Protein AF-A0A1S3QZB3-F1 (afdb_monomer)

Foldseek 3Di:
DDDPPADPAWDDDPQKIKGFPDWDDDPFWIWTWIWIDHPPDIDTDIDIGGDQQDPPDGRPDCVVLVVVLVVVVCVVVVDPDDDDDDFADDVRPDVVLVSQLVSVQVVCCVPPVHGDSPVSSVVVPDD

Structure (mmCIF, N/CA/C/O backbone):
data_AF-A0A1S3QZB3-F1
#
_entry.id   AF-A0A1S3QZB3-F1
#
loop_
_atom_site.group_PDB
_atom_site.id
_atom_site.type_symbol
_atom_site.label_atom_id
_atom_site.label_alt_id
_atom_site.label_comp_id
_atom_site.label_asym_id
_atom_site.label_entity_id
_atom_site.label_seq_id
_atom_site.pdbx_PDB_ins_code
_atom_site.Cartn_x
_atom_site.Cartn_y
_atom_site.Cartn_z
_atom_site.occupancy
_atom_site.B_iso_or_equiv
_atom_site.auth_seq_id
_atom_site.auth_comp_id
_atom_site.auth_asym_id
_atom_site.auth_atom_id
_atom_site.pdbx_PDB_model_num
ATOM 1 N N . LYS A 1 1 ? 4.361 -14.029 0.558 1.00 72.94 1 LYS A N 1
ATOM 2 C CA . LYS A 1 1 ? 5.495 -14.349 -0.340 1.00 72.94 1 LYS A CA 1
ATOM 3 C C . LYS A 1 1 ? 5.124 -13.900 -1.749 1.00 72.94 1 LYS A C 1
ATOM 5 O O . LYS A 1 1 ? 3.979 -14.084 -2.132 1.00 72.94 1 LYS A O 1
ATOM 10 N N . CYS A 1 2 ? 6.021 -13.244 -2.476 1.00 88.31 2 CYS A N 1
ATOM 11 C CA . CYS A 1 2 ? 5.753 -12.730 -3.822 1.00 88.31 2 CYS A CA 1
ATOM 12 C C . CYS A 1 2 ? 7.068 -12.715 -4.607 1.00 88.31 2 CYS A C 1
ATOM 14 O O . CYS A 1 2 ? 8.131 -12.603 -3.995 1.00 88.31 2 CYS A O 1
ATOM 16 N N . VAL A 1 3 ? 6.994 -12.854 -5.929 1.00 94.06 3 VAL A N 1
ATOM 17 C CA . VAL A 1 3 ? 8.158 -12.657 -6.800 1.00 94.06 3 VAL A CA 1
ATOM 18 C C . VAL A 1 3 ? 8.515 -11.174 -6.854 1.00 94.06 3 VAL A C 1
ATOM 20 O O . VAL A 1 3 ? 7.638 -10.318 -6.742 1.00 94.06 3 VAL A O 1
ATOM 23 N N . LEU A 1 4 ? 9.796 -10.861 -7.035 1.00 95.38 4 LEU A N 1
ATOM 24 C CA . LEU A 1 4 ? 10.225 -9.488 -7.278 1.00 95.38 4 LEU A CA 1
ATOM 25 C C . LEU A 1 4 ? 9.708 -9.044 -8.655 1.00 95.38 4 LEU A C 1
ATOM 27 O O . LEU A 1 4 ? 10.144 -9.567 -9.677 1.00 95.38 4 LEU A O 1
ATOM 31 N N . TYR A 1 5 ? 8.759 -8.106 -8.677 1.00 96.44 5 TYR A N 1
ATOM 32 C CA . TYR A 1 5 ? 8.091 -7.646 -9.905 1.00 96.44 5 TYR A CA 1
ATOM 33 C C . TYR A 1 5 ? 8.458 -6.212 -10.309 1.00 96.44 5 TYR A C 1
ATOM 35 O O . TYR A 1 5 ? 7.921 -5.686 -11.280 1.00 96.44 5 TYR A O 1
ATOM 43 N N . TRP A 1 6 ? 9.367 -5.574 -9.575 1.00 97.12 6 TRP A N 1
ATOM 44 C CA . TRP A 1 6 ? 9.909 -4.258 -9.900 1.00 97.12 6 TRP A CA 1
ATOM 45 C C . TRP A 1 6 ? 11.431 -4.355 -10.095 1.00 97.12 6 TRP A C 1
ATOM 47 O O . TRP A 1 6 ? 12.059 -5.263 -9.544 1.00 97.12 6 TRP A O 1
ATOM 57 N N . PRO A 1 7 ? 12.041 -3.460 -10.889 1.00 97.56 7 PRO A N 1
ATOM 58 C CA . PRO A 1 7 ? 13.472 -3.511 -11.169 1.00 97.56 7 PRO A CA 1
ATOM 59 C C . PRO A 1 7 ? 14.283 -2.873 -10.036 1.00 97.56 7 PRO A C 1
ATOM 61 O O . PRO A 1 7 ? 13.746 -2.090 -9.265 1.00 97.56 7 PRO A O 1
ATOM 64 N N . GLU A 1 8 ? 15.595 -3.107 -9.979 1.00 94.31 8 GLU A N 1
ATOM 65 C CA . GLU A 1 8 ? 16.481 -2.379 -9.048 1.00 94.31 8 GLU A CA 1
ATOM 66 C C . GLU A 1 8 ? 16.685 -0.909 -9.447 1.00 94.31 8 GLU A C 1
ATOM 68 O O . GLU A 1 8 ? 16.864 -0.042 -8.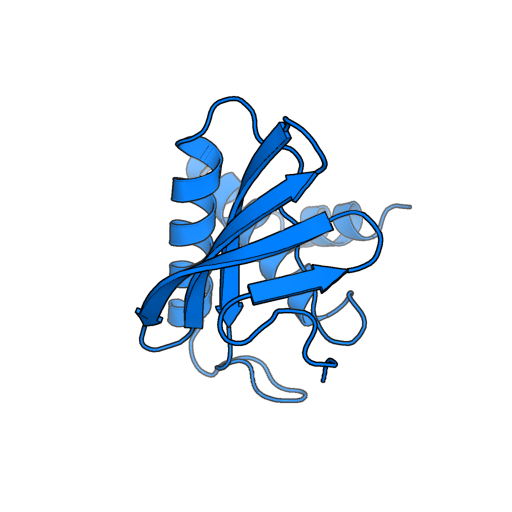596 1.00 94.31 8 GLU A O 1
ATOM 73 N N . ARG A 1 9 ? 16.639 -0.611 -10.752 1.00 95.75 9 ARG A N 1
ATOM 74 C CA . ARG A 1 9 ? 16.773 0.757 -11.282 1.00 95.75 9 ARG A CA 1
ATOM 75 C C . ARG A 1 9 ? 15.879 1.011 -12.489 1.00 95.75 9 ARG A C 1
ATOM 77 O O . ARG A 1 9 ? 15.164 2.008 -12.537 1.00 95.75 9 ARG A O 1
ATOM 84 N N . ARG A 1 10 ? 15.919 0.108 -13.470 1.00 97.94 10 ARG A N 1
ATOM 85 C CA . ARG A 1 10 ? 15.162 0.180 -14.725 1.00 97.94 10 ARG A CA 1
ATOM 86 C C . ARG A 1 10 ? 14.802 -1.223 -15.196 1.00 97.94 10 ARG A C 1
ATOM 88 O O . ARG A 1 10 ? 15.656 -2.102 -15.158 1.00 97.94 10 ARG A O 1
ATOM 95 N N . GLY A 1 11 ? 13.577 -1.419 -15.670 1.00 97.94 11 GLY A N 1
ATOM 96 C CA . GLY A 1 11 ? 13.109 -2.689 -16.225 1.00 97.94 11 GLY A CA 1
ATOM 97 C C . GLY A 1 11 ? 12.021 -2.481 -17.269 1.00 97.94 11 GLY A C 1
ATOM 98 O O . GLY A 1 11 ? 11.315 -1.476 -17.234 1.00 97.94 11 GLY A O 1
ATOM 99 N N . ILE A 1 12 ? 11.896 -3.415 -18.211 1.00 98.12 12 ILE A N 1
ATOM 100 C CA . ILE A 1 12 ? 10.849 -3.404 -19.239 1.00 98.12 12 ILE A CA 1
ATOM 101 C C . ILE A 1 12 ? 9.998 -4.660 -19.056 1.00 98.12 12 ILE A C 1
ATOM 103 O O . ILE A 1 12 ? 10.518 -5.772 -19.094 1.00 98.12 12 ILE A O 1
ATOM 107 N N . TYR A 1 13 ? 8.693 -4.470 -18.871 1.00 97.75 13 TYR A N 1
ATOM 108 C CA . TYR A 1 13 ? 7.711 -5.527 -18.646 1.00 97.75 13 TYR A CA 1
ATOM 109 C C . TYR A 1 13 ? 6.643 -5.439 -19.740 1.00 97.75 13 TYR A C 1
ATOM 111 O O . TYR A 1 13 ? 5.745 -4.593 -19.710 1.00 97.75 13 TYR A O 1
ATOM 119 N N . GLY A 1 14 ? 6.774 -6.277 -20.771 1.00 97.12 14 GLY A N 1
ATOM 120 C CA . GLY A 1 14 ? 5.958 -6.162 -21.979 1.00 97.12 14 GLY A CA 1
ATOM 121 C C . GLY A 1 14 ? 6.204 -4.827 -22.690 1.00 97.12 14 GLY A C 1
ATOM 122 O O . GLY A 1 14 ? 7.306 -4.571 -23.164 1.00 97.12 14 GLY A O 1
ATOM 123 N N . LYS A 1 15 ? 5.175 -3.972 -22.769 1.00 97.56 15 LYS A N 1
ATOM 124 C CA . LYS A 1 15 ? 5.243 -2.643 -23.414 1.00 97.56 15 LYS A CA 1
ATOM 125 C C . LYS A 1 15 ? 5.515 -1.494 -22.435 1.00 97.56 15 LYS A C 1
ATOM 127 O O . LYS A 1 15 ? 5.560 -0.345 -22.868 1.00 97.56 15 LYS A O 1
ATOM 132 N N . VAL A 1 16 ? 5.638 -1.791 -21.140 1.00 98.31 16 VAL A N 1
ATOM 133 C CA . VAL A 1 16 ? 5.781 -0.783 -20.084 1.00 98.31 16 VAL A CA 1
ATOM 134 C C . VAL A 1 16 ? 7.212 -0.784 -19.567 1.00 98.31 16 VAL A C 1
ATOM 136 O O . VAL A 1 16 ? 7.723 -1.799 -19.097 1.00 98.31 16 VAL A O 1
ATOM 139 N N . GLU A 1 17 ? 7.855 0.371 -19.636 1.00 98.50 17 GLU A N 1
ATOM 140 C CA . GLU A 1 17 ? 9.126 0.635 -18.975 1.00 98.50 17 GLU A CA 1
ATOM 141 C C . GLU A 1 17 ? 8.861 1.155 -17.559 1.00 98.50 17 GLU A C 1
ATOM 143 O O . GLU A 1 17 ? 8.041 2.047 -17.361 1.00 98.50 17 GLU A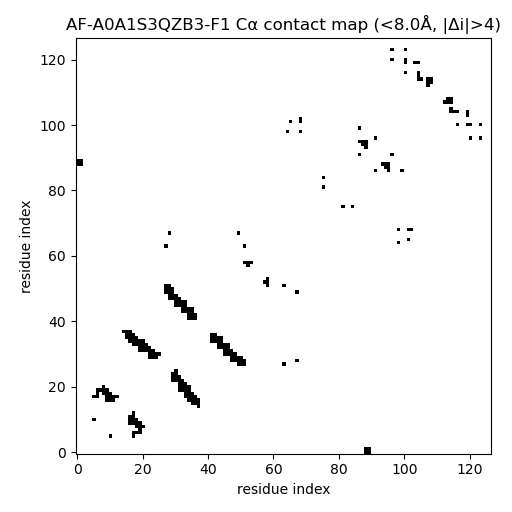 O 1
ATOM 148 N N . VAL A 1 18 ? 9.571 0.606 -16.576 1.00 98.56 18 VAL A N 1
ATOM 149 C CA . VAL A 1 18 ? 9.483 0.975 -15.162 1.00 98.56 18 VAL A CA 1
ATOM 150 C C . VAL A 1 18 ? 10.846 1.483 -14.708 1.00 98.56 18 VAL A C 1
ATOM 152 O O . VAL A 1 18 ? 11.856 0.790 -14.841 1.00 98.56 18 VAL A O 1
ATOM 155 N N . LEU A 1 19 ? 10.873 2.694 -14.162 1.00 98.38 19 LEU A N 1
ATOM 156 C CA . LEU A 1 19 ? 12.064 3.347 -13.622 1.00 98.38 19 LEU A CA 1
ATOM 157 C C . LEU A 1 19 ? 11.864 3.619 -12.134 1.00 98.38 19 LEU A C 1
ATOM 159 O O . LEU A 1 19 ? 10.816 4.135 -11.750 1.00 98.38 19 LEU A O 1
ATOM 163 N N . ILE A 1 20 ? 12.871 3.335 -11.311 1.00 98.00 20 ILE A N 1
ATOM 164 C CA . ILE A 1 20 ? 12.907 3.818 -9.928 1.00 98.00 20 ILE A CA 1
ATOM 165 C C . ILE A 1 20 ? 13.495 5.228 -9.935 1.00 98.00 20 ILE A C 1
ATOM 167 O O . ILE A 1 20 ? 14.659 5.416 -10.283 1.00 98.00 20 ILE A O 1
ATOM 171 N N . ASN A 1 21 ? 12.679 6.211 -9.556 1.00 97.06 21 ASN A N 1
ATOM 172 C CA . ASN A 1 21 ? 13.090 7.610 -9.457 1.00 97.06 21 ASN A CA 1
ATOM 173 C C . ASN A 1 21 ? 13.583 7.974 -8.051 1.00 97.06 21 ASN A C 1
ATOM 175 O O . ASN A 1 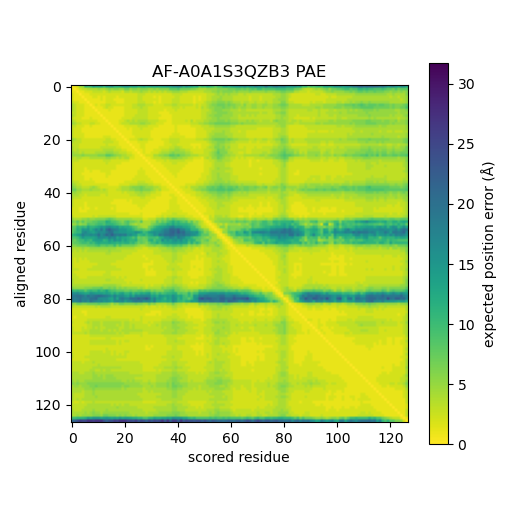21 ? 14.521 8.749 -7.913 1.00 97.06 21 ASN A O 1
ATOM 179 N N . ASN A 1 22 ? 12.946 7.426 -7.014 1.00 97.44 22 ASN A N 1
ATOM 180 C CA . ASN A 1 22 ? 13.331 7.652 -5.622 1.00 97.44 22 ASN A CA 1
ATOM 181 C C . ASN A 1 22 ? 12.984 6.438 -4.750 1.00 97.44 22 ASN A C 1
ATOM 183 O O . ASN A 1 22 ? 12.011 5.734 -5.043 1.00 97.44 22 ASN A O 1
ATOM 187 N N . VAL A 1 23 ? 13.743 6.238 -3.673 1.00 97.81 23 VAL A N 1
ATOM 188 C CA . VAL A 1 23 ? 13.489 5.246 -2.623 1.00 97.81 23 VAL A CA 1
ATOM 189 C C . VAL A 1 23 ? 13.606 5.942 -1.269 1.00 97.81 23 VAL A C 1
ATOM 191 O O . VAL A 1 23 ? 14.605 6.595 -0.989 1.00 97.81 23 VAL A O 1
ATOM 194 N N . THR A 1 24 ? 12.586 5.791 -0.434 1.00 96.56 24 THR A N 1
ATOM 195 C CA . THR A 1 24 ? 12.544 6.303 0.934 1.00 96.56 24 THR A CA 1
ATOM 196 C C . THR A 1 24 ? 12.338 5.128 1.875 1.00 96.56 24 THR A C 1
ATOM 198 O O . THR A 1 24 ? 11.362 4.385 1.749 1.00 96.56 24 THR A O 1
ATOM 201 N N . GLU A 1 25 ? 13.280 4.939 2.791 1.00 94.75 25 GLU A N 1
ATOM 202 C CA . GLU A 1 25 ? 13.188 3.934 3.844 1.00 94.75 25 GLU A CA 1
ATOM 203 C C . GLU A 1 25 ? 12.497 4.540 5.065 1.00 94.75 25 GLU A C 1
ATOM 205 O O . GLU A 1 25 ? 12.862 5.619 5.530 1.00 94.75 25 GLU A O 1
ATOM 210 N N . CYS A 1 26 ? 11.477 3.847 5.556 1.00 90.50 26 CYS A N 1
ATOM 211 C CA . CYS A 1 26 ? 10.776 4.156 6.792 1.00 90.50 26 CYS A CA 1
ATOM 212 C C . CYS A 1 26 ? 10.861 2.930 7.706 1.00 90.50 26 CYS A C 1
ATOM 214 O O . CYS A 1 26 ? 11.116 1.819 7.239 1.00 90.50 26 CYS A O 1
ATOM 216 N N . ASP A 1 27 ? 10.578 3.103 8.995 1.00 88.44 27 ASP A N 1
ATOM 217 C CA . ASP A 1 27 ? 10.771 2.047 10.000 1.00 88.44 27 ASP A CA 1
ATOM 218 C C . ASP A 1 27 ? 10.065 0.722 9.668 1.00 88.44 27 ASP A C 1
ATOM 220 O O . ASP A 1 27 ? 10.552 -0.350 10.017 1.00 88.44 27 ASP A O 1
ATOM 224 N N . ASN A 1 28 ? 8.903 0.780 9.007 1.00 90.56 28 ASN A N 1
ATOM 225 C CA . ASN A 1 28 ? 8.047 -0.391 8.782 1.00 90.56 28 ASN A CA 1
ATOM 226 C C . ASN A 1 28 ? 7.696 -0.664 7.315 1.00 90.56 28 ASN A C 1
ATOM 228 O O . ASN A 1 28 ? 7.042 -1.665 6.998 1.00 90.56 28 ASN A O 1
ATOM 232 N N . TYR A 1 29 ? 8.099 0.227 6.413 1.00 94.62 29 TYR A N 1
ATOM 233 C CA . TYR A 1 29 ? 7.887 0.062 4.985 1.00 94.62 29 TYR A CA 1
ATOM 234 C C . TYR A 1 29 ? 8.945 0.820 4.183 1.00 94.62 29 TYR A C 1
ATOM 236 O O . TYR A 1 29 ? 9.526 1.798 4.641 1.00 94.62 29 TYR A O 1
ATOM 244 N N . THR A 1 30 ? 9.156 0.402 2.940 1.00 96.44 30 THR A N 1
ATOM 245 C CA . THR A 1 30 ? 9.927 1.169 1.954 1.00 96.44 30 THR A CA 1
ATOM 246 C C . THR A 1 30 ? 8.969 1.782 0.942 1.00 96.44 30 THR A C 1
ATOM 248 O O . THR A 1 30 ? 8.166 1.056 0.358 1.00 96.44 30 THR A O 1
ATOM 251 N N . CYS A 1 31 ? 9.061 3.086 0.690 1.00 97.44 31 CYS A N 1
ATOM 252 C CA . CYS A 1 31 ? 8.308 3.753 -0.370 1.00 97.44 31 CYS A CA 1
ATOM 253 C C . CYS A 1 31 ? 9.206 4.000 -1.586 1.00 97.44 31 CYS A C 1
ATOM 255 O O . CYS A 1 31 ? 10.303 4.542 -1.465 1.00 97.44 31 CYS A O 1
ATOM 257 N N . ARG A 1 32 ? 8.753 3.613 -2.780 1.00 97.94 32 ARG A N 1
ATOM 258 C CA . ARG A 1 32 ? 9.430 3.906 -4.050 1.00 97.94 32 ARG A CA 1
ATOM 259 C C . ARG A 1 32 ? 8.560 4.805 -4.904 1.00 97.94 32 ARG A C 1
ATOM 261 O O . ARG A 1 32 ? 7.369 4.563 -5.057 1.00 97.94 32 ARG A O 1
ATOM 268 N N . THR A 1 33 ? 9.169 5.808 -5.520 1.00 97.50 33 THR A N 1
ATOM 269 C CA . THR A 1 33 ? 8.527 6.566 -6.597 1.00 97.50 33 THR A CA 1
ATOM 270 C C . THR A 1 33 ? 8.953 5.955 -7.921 1.00 97.50 33 THR A C 1
ATOM 272 O O . THR A 1 33 ? 10.124 6.036 -8.298 1.00 97.50 33 THR A O 1
ATOM 275 N N . LEU A 1 34 ? 8.011 5.321 -8.609 1.00 98.00 34 LEU A N 1
ATOM 276 C CA . LEU A 1 34 ? 8.206 4.699 -9.910 1.00 98.00 34 LEU A CA 1
ATOM 277 C C . LEU A 1 34 ? 7.720 5.630 -11.019 1.00 98.00 34 LEU A C 1
ATOM 279 O O . LEU A 1 34 ? 6.701 6.303 -10.871 1.00 98.00 34 LEU A O 1
ATOM 283 N N . ILE A 1 35 ? 8.412 5.620 -12.153 1.00 97.81 35 ILE A N 1
ATOM 284 C CA . ILE A 1 35 ? 7.941 6.236 -13.394 1.00 97.81 35 ILE A CA 1
ATOM 285 C C . ILE A 1 35 ? 7.659 5.112 -14.387 1.00 97.81 35 ILE A C 1
ATOM 287 O O . ILE A 1 35 ? 8.566 4.373 -14.769 1.00 97.81 35 ILE A O 1
ATOM 291 N N . LEU A 1 36 ? 6.395 4.988 -14.783 1.00 97.50 36 LEU A N 1
ATOM 292 C CA . LEU A 1 36 ? 5.914 4.029 -15.770 1.00 97.50 36 LEU A CA 1
ATOM 293 C C . LEU A 1 36 ? 5.786 4.740 -17.111 1.00 97.50 36 LEU A C 1
ATOM 295 O O . LEU A 1 36 ? 5.083 5.748 -17.199 1.00 97.50 36 LEU A O 1
ATOM 299 N N . LYS A 1 37 ? 6.423 4.210 -18.153 1.00 98.00 37 LYS A N 1
ATOM 300 C CA . LYS A 1 37 ? 6.380 4.765 -19.509 1.00 98.00 37 LYS A CA 1
ATOM 301 C C . LYS A 1 37 ? 5.852 3.748 -20.507 1.00 98.00 37 LYS A C 1
ATOM 303 O O . LYS A 1 37 ? 6.261 2.589 -20.504 1.00 98.00 37 LYS A O 1
ATOM 308 N N . GLN A 1 38 ? 4.977 4.207 -21.394 1.00 97.50 38 GLN A N 1
ATOM 309 C CA . GLN A 1 38 ? 4.501 3.441 -22.541 1.00 97.50 38 GLN A CA 1
ATOM 310 C C . GLN A 1 38 ? 4.338 4.392 -23.733 1.00 97.50 38 GLN A C 1
ATOM 312 O O . GLN A 1 38 ? 3.395 5.183 -23.799 1.00 97.50 38 GLN A O 1
ATOM 317 N N . GLY A 1 39 ? 5.281 4.343 -24.678 1.00 94.75 39 GLY A N 1
ATOM 318 C CA . GLY A 1 39 ? 5.347 5.319 -25.769 1.00 94.75 39 GLY A CA 1
ATOM 319 C C . GLY A 1 39 ? 5.560 6.740 -25.235 1.00 94.75 39 GLY A C 1
ATOM 320 O O . GLY A 1 39 ? 6.492 6.978 -24.473 1.00 94.75 39 GLY A O 1
ATOM 321 N N . ALA A 1 40 ? 4.685 7.674 -25.614 1.00 96.06 40 ALA A N 1
ATOM 322 C CA . ALA A 1 40 ? 4.733 9.065 -25.151 1.00 96.06 40 ALA A CA 1
ATOM 323 C C . ALA A 1 40 ? 4.059 9.294 -23.783 1.00 96.06 40 ALA A C 1
ATOM 325 O O . ALA A 1 40 ? 4.140 10.392 -23.235 1.00 96.06 40 ALA A O 1
ATOM 326 N N . GLN A 1 41 ? 3.373 8.288 -23.229 1.00 95.75 41 GLN A N 1
ATOM 327 C CA . GLN A 1 41 ? 2.682 8.413 -21.947 1.00 95.75 41 GLN A CA 1
ATOM 328 C C . GLN A 1 41 ? 3.617 8.081 -20.788 1.00 95.75 41 GLN A C 1
ATOM 330 O O . GLN A 1 41 ? 4.375 7.110 -20.844 1.00 95.75 41 GLN A O 1
ATOM 335 N N . SER A 1 42 ? 3.513 8.865 -19.716 1.00 95.12 42 SER A N 1
ATOM 336 C CA . SER A 1 42 ? 4.254 8.664 -18.475 1.00 95.12 42 SER A CA 1
ATOM 337 C C . SER A 1 42 ? 3.315 8.800 -17.282 1.00 95.12 42 SER A C 1
ATOM 339 O O . SER A 1 42 ? 2.475 9.699 -17.255 1.00 95.12 42 SER A O 1
ATOM 341 N N . ARG A 1 43 ? 3.459 7.921 -16.290 1.00 94.06 43 ARG A N 1
ATOM 342 C CA . ARG A 1 43 ? 2.717 7.970 -15.024 1.00 94.06 43 ARG A CA 1
ATOM 343 C C . ARG A 1 43 ? 3.663 7.784 -13.851 1.00 94.06 43 ARG A C 1
ATOM 345 O O . ARG A 1 43 ? 4.584 6.975 -13.922 1.00 94.06 43 ARG A O 1
ATOM 352 N N . VAL A 1 44 ? 3.412 8.518 -12.775 1.00 94.50 44 VAL A N 1
ATOM 353 C CA . VAL A 1 44 ? 4.118 8.341 -11.506 1.00 94.50 44 VAL A CA 1
ATOM 354 C C . VAL A 1 44 ? 3.304 7.389 -10.637 1.00 94.50 44 VAL A C 1
ATOM 356 O O . VAL A 1 44 ? 2.092 7.547 -10.526 1.00 94.50 44 VAL A O 1
ATOM 359 N N . VAL A 1 45 ? 3.962 6.396 -10.045 1.00 95.69 45 VAL A N 1
ATOM 360 C CA . VAL A 1 45 ? 3.349 5.440 -9.116 1.00 95.69 45 VAL A CA 1
ATOM 361 C C . VAL A 1 45 ? 4.143 5.428 -7.822 1.00 95.69 45 VAL A C 1
ATOM 363 O O . VAL A 1 45 ? 5.362 5.273 -7.837 1.00 95.69 45 VAL A O 1
ATOM 366 N N . LYS A 1 46 ? 3.446 5.556 -6.698 1.00 96.31 46 LYS A N 1
ATOM 367 C CA . LYS A 1 46 ? 4.008 5.340 -5.367 1.00 96.31 46 LYS A CA 1
ATOM 368 C C . LYS A 1 46 ? 3.837 3.874 -4.994 1.00 96.31 46 LYS A C 1
ATOM 370 O O . LYS A 1 46 ? 2.742 3.325 -5.072 1.00 96.31 46 LYS A O 1
ATOM 375 N N . HIS A 1 47 ? 4.938 3.222 -4.652 1.00 97.88 47 HIS A N 1
ATOM 376 C CA . HIS A 1 47 ? 4.984 1.804 -4.317 1.00 97.88 47 HIS A CA 1
ATOM 377 C C . HIS A 1 47 ? 5.410 1.644 -2.865 1.00 97.88 47 HIS A C 1
ATOM 379 O O . HIS A 1 47 ? 6.577 1.839 -2.532 1.00 97.88 47 HIS A O 1
ATOM 385 N N . TYR A 1 48 ? 4.450 1.297 -2.014 1.00 97.75 48 TYR A N 1
ATOM 386 C CA . TYR A 1 48 ? 4.679 1.025 -0.603 1.00 97.75 48 TYR A CA 1
ATOM 387 C C . TYR A 1 48 ? 4.921 -0.466 -0.395 1.00 97.75 48 TYR A C 1
ATOM 389 O O . TYR A 1 48 ? 4.077 -1.302 -0.721 1.00 97.75 48 TYR A O 1
ATOM 397 N N . TRP A 1 49 ? 6.068 -0.805 0.181 1.00 96.50 49 TRP A N 1
ATOM 398 C CA . TRP A 1 49 ? 6.424 -2.171 0.530 1.00 96.50 49 TRP A CA 1
ATOM 399 C C . TRP A 1 49 ? 6.515 -2.325 2.044 1.00 96.50 49 TRP A C 1
ATOM 401 O O . TRP A 1 49 ? 7.553 -2.059 2.642 1.00 96.50 49 TRP A O 1
ATOM 411 N N . TYR A 1 50 ? 5.409 -2.747 2.655 1.00 94.38 50 TYR A N 1
ATOM 412 C CA . TYR A 1 50 ? 5.314 -3.001 4.092 1.00 94.38 50 TYR A CA 1
ATOM 413 C C . TYR A 1 50 ? 5.893 -4.375 4.446 1.00 94.38 50 TYR A C 1
ATOM 415 O O . TYR A 1 50 ? 5.374 -5.410 4.013 1.00 94.38 50 TYR A O 1
ATOM 423 N N . THR A 1 51 ? 6.976 -4.391 5.223 1.00 85.88 51 THR A N 1
ATOM 424 C CA . THR A 1 51 ? 7.752 -5.603 5.542 1.00 85.88 51 THR A CA 1
ATOM 425 C C . THR A 1 51 ? 7.505 -6.113 6.960 1.00 85.88 51 THR A C 1
ATOM 427 O O . THR A 1 51 ? 7.696 -7.301 7.213 1.00 85.88 51 THR A O 1
ATOM 430 N N . SER A 1 52 ? 6.986 -5.273 7.858 1.00 80.25 52 SER A N 1
ATOM 431 C CA . SER A 1 52 ? 6.784 -5.595 9.278 1.00 80.25 52 SER A CA 1
ATOM 432 C C . SER A 1 52 ? 5.553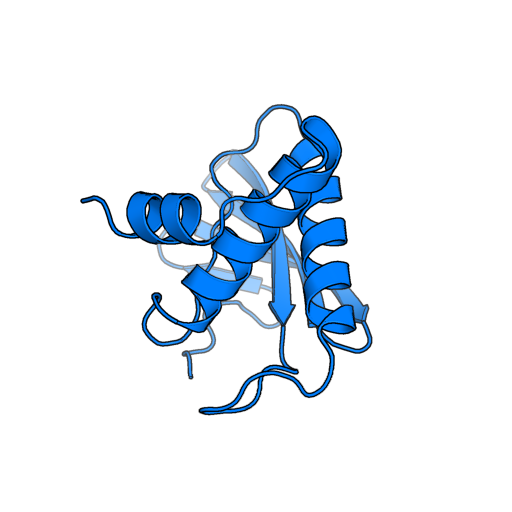 -6.463 9.587 1.00 80.25 52 SER A C 1
ATOM 434 O O . SER A 1 52 ? 5.159 -6.559 10.746 1.00 80.25 52 SER A O 1
ATOM 436 N N . TRP A 1 53 ? 4.897 -7.092 8.597 1.00 81.62 53 TRP A N 1
ATOM 437 C CA . TRP A 1 53 ? 3.754 -7.983 8.863 1.00 81.62 53 TRP A CA 1
ATOM 438 C C . TRP A 1 53 ? 4.213 -9.437 9.078 1.00 81.62 53 TRP A C 1
ATOM 440 O O . TRP A 1 53 ? 4.622 -10.079 8.103 1.00 81.62 53 TRP A O 1
ATOM 450 N N . PRO A 1 54 ? 4.056 -10.019 10.285 1.00 74.69 54 PRO A N 1
ATOM 451 C CA . PRO A 1 54 ? 4.476 -11.393 10.553 1.00 74.69 54 PRO A CA 1
ATOM 452 C C . PRO A 1 54 ? 3.697 -12.446 9.743 1.00 74.69 54 PRO A C 1
ATOM 454 O O . PRO A 1 54 ? 2.518 -12.289 9.404 1.00 74.69 54 PRO A O 1
ATOM 457 N N . ASP A 1 55 ? 4.322 -13.581 9.444 1.00 67.88 55 ASP A N 1
ATOM 458 C CA . ASP A 1 55 ? 3.606 -14.717 8.856 1.00 67.88 55 ASP A CA 1
ATOM 459 C C . ASP A 1 55 ? 2.646 -15.344 9.886 1.00 67.88 55 ASP A C 1
ATOM 461 O O . ASP A 1 55 ? 3.021 -15.629 11.020 1.00 67.88 55 ASP A O 1
ATOM 465 N N . HIS A 1 56 ? 1.380 -15.512 9.483 1.00 59.22 56 HIS A N 1
ATOM 466 C CA . HIS A 1 56 ? 0.284 -16.107 10.268 1.00 59.22 56 HIS A CA 1
ATOM 467 C C . HIS A 1 56 ? -0.044 -15.449 11.625 1.00 59.22 56 HIS A C 1
ATOM 469 O O . HIS A 1 56 ? -0.741 -16.054 12.437 1.00 59.22 56 HIS A O 1
ATOM 475 N N . LYS A 1 57 ? 0.397 -14.208 11.867 1.00 71.69 57 LYS A N 1
ATOM 476 C CA . LYS A 1 57 ? 0.029 -13.417 13.054 1.00 71.69 57 LYS A CA 1
ATOM 477 C C . LYS A 1 57 ? -0.382 -11.993 12.671 1.00 71.69 57 LYS A C 1
ATOM 479 O O . LYS A 1 57 ? -0.158 -11.539 11.544 1.00 71.69 57 LYS A O 1
ATOM 484 N N . THR A 1 58 ? -0.995 -11.290 13.614 1.00 73.38 58 THR A N 1
ATOM 485 C CA . THR A 1 58 ? -1.143 -9.832 13.566 1.00 73.38 58 THR A CA 1
ATOM 486 C C . THR A 1 58 ? 0.161 -9.164 14.016 1.00 73.38 58 THR A C 1
ATOM 488 O O . THR A 1 58 ? 0.919 -9.783 14.763 1.00 73.38 58 THR A O 1
ATOM 491 N N . PRO A 1 59 ? 0.453 -7.927 13.578 1.00 76.12 59 PRO A N 1
ATOM 492 C CA . PRO A 1 59 ? 1.513 -7.125 14.184 1.00 76.12 59 PRO A CA 1
ATOM 493 C C . PRO A 1 59 ? 1.255 -6.920 15.685 1.00 76.12 59 PRO A C 1
ATOM 495 O O . PRO A 1 59 ? 0.099 -6.789 16.089 1.00 76.12 59 PRO A O 1
ATOM 498 N N . ASP A 1 60 ? 2.314 -6.838 16.494 1.00 79.38 60 ASP A N 1
ATOM 499 C CA . ASP A 1 60 ? 2.206 -6.590 17.945 1.00 79.38 60 ASP A CA 1
ATOM 500 C C . ASP A 1 60 ? 1.670 -5.181 18.264 1.00 79.38 60 ASP A C 1
ATOM 502 O O . ASP A 1 60 ? 1.177 -4.915 19.357 1.00 79.38 60 ASP A O 1
ATOM 506 N N . SER A 1 61 ? 1.744 -4.271 17.290 1.00 87.50 61 SER A N 1
ATOM 507 C CA . SER A 1 61 ? 1.196 -2.920 17.359 1.00 87.50 61 SER A CA 1
ATOM 508 C C . SER A 1 61 ? 0.493 -2.557 16.056 1.00 87.50 61 SER A C 1
ATOM 510 O O . SER A 1 61 ? 0.998 -2.831 14.968 1.00 87.50 61 SER A O 1
ATOM 512 N N . ALA A 1 62 ? -0.650 -1.877 16.160 1.00 91.31 62 ALA A N 1
ATOM 513 C CA . ALA A 1 62 ? -1.363 -1.328 15.007 1.00 91.31 62 ALA A CA 1
ATOM 514 C C . ALA A 1 62 ? -0.710 -0.048 14.449 1.00 91.31 62 ALA A C 1
ATOM 516 O O . ALA A 1 62 ? -1.013 0.342 13.323 1.00 91.31 62 ALA A O 1
ATOM 517 N N . GLN A 1 63 ? 0.185 0.605 15.204 1.00 92.00 63 GLN A N 1
ATOM 518 C CA . GLN A 1 63 ? 0.771 1.901 14.828 1.00 92.00 63 GLN A CA 1
ATOM 519 C C . GLN A 1 63 ? 1.441 1.897 13.445 1.00 92.00 63 GLN A C 1
ATOM 521 O O . GLN A 1 63 ? 1.118 2.775 12.645 1.00 92.00 63 GLN A O 1
ATOM 526 N N . PRO A 1 64 ? 2.289 0.912 13.092 1.00 92.75 64 PRO A N 1
ATOM 527 C CA . PRO A 1 64 ? 2.877 0.843 11.756 1.00 92.75 64 PRO A CA 1
ATOM 528 C C . PRO A 1 64 ? 1.854 0.764 10.617 1.00 92.75 64 PRO A C 1
ATOM 530 O O . PRO A 1 64 ? 2.050 1.368 9.564 1.00 92.75 64 PRO A O 1
ATOM 533 N N . LEU A 1 65 ? 0.756 0.032 10.830 1.00 93.25 65 LEU A N 1
ATOM 534 C CA . LEU A 1 65 ? -0.308 -0.111 9.840 1.00 93.25 65 LEU A CA 1
ATOM 535 C C . LEU A 1 65 ? -1.094 1.194 9.684 1.00 93.25 65 LEU A C 1
ATOM 537 O O . LEU A 1 65 ? -1.388 1.599 8.563 1.00 93.25 65 LEU A O 1
ATOM 541 N N . LEU A 1 66 ? -1.395 1.865 10.800 1.00 94.88 66 LEU A N 1
ATOM 542 C CA . LEU A 1 66 ? -2.060 3.167 10.796 1.00 94.88 66 LEU A CA 1
ATOM 543 C C . LEU A 1 66 ? -1.186 4.248 10.152 1.00 94.88 66 LEU A C 1
ATOM 545 O O . LEU A 1 66 ? -1.708 5.090 9.430 1.00 94.88 66 LEU A O 1
ATOM 549 N N . GLN A 1 67 ? 0.133 4.214 10.365 1.00 94.75 67 GLN A N 1
ATOM 550 C CA . GLN A 1 67 ? 1.058 5.121 9.686 1.00 94.75 67 GLN A CA 1
ATOM 551 C C . GLN A 1 67 ? 1.035 4.891 8.171 1.00 94.75 67 GLN A C 1
ATOM 553 O O . GLN A 1 67 ? 0.770 5.828 7.428 1.00 94.75 67 GLN A O 1
ATOM 558 N N . LEU A 1 68 ? 1.200 3.639 7.723 1.00 95.56 68 LEU A N 1
ATOM 559 C CA . LEU A 1 68 ? 1.107 3.288 6.303 1.00 95.56 68 LEU A CA 1
ATOM 560 C C . LEU A 1 68 ? -0.218 3.756 5.682 1.00 95.56 68 LEU A C 1
ATOM 562 O O . LEU A 1 68 ? -0.220 4.315 4.591 1.00 95.56 68 LEU A O 1
ATOM 566 N N . MET A 1 69 ? -1.342 3.516 6.362 1.00 95.88 69 MET A N 1
ATOM 567 C CA . MET A 1 69 ? -2.664 3.949 5.910 1.00 95.88 69 MET A CA 1
ATOM 568 C C . MET A 1 69 ? -2.725 5.469 5.723 1.00 95.88 69 MET A C 1
ATOM 570 O O . MET A 1 69 ? -3.196 5.916 4.680 1.00 95.88 69 MET A O 1
ATOM 574 N N . ARG A 1 70 ? -2.247 6.251 6.701 1.00 95.06 70 ARG A N 1
ATOM 575 C CA . ARG A 1 70 ? -2.229 7.719 6.606 1.00 95.06 70 ARG A CA 1
ATOM 576 C C . ARG A 1 70 ? -1.414 8.196 5.409 1.00 95.06 70 ARG A C 1
ATOM 578 O O . ARG A 1 70 ? -1.915 9.002 4.634 1.00 95.06 70 ARG A O 1
ATOM 585 N N . ASP A 1 71 ? -0.215 7.651 5.227 1.00 95.19 71 ASP A N 1
ATOM 586 C CA . ASP A 1 71 ? 0.684 8.067 4.145 1.00 95.19 71 ASP A CA 1
ATOM 587 C C . ASP A 1 71 ? 0.104 7.723 2.762 1.00 95.19 71 ASP A C 1
ATOM 589 O O . ASP A 1 71 ? 0.213 8.504 1.819 1.00 95.19 71 ASP A O 1
ATOM 593 N N . VAL A 1 72 ? -0.559 6.567 2.637 1.00 95.19 72 VAL A N 1
ATOM 594 C CA . VAL A 1 72 ? -1.265 6.171 1.407 1.00 95.19 72 VAL A CA 1
ATOM 595 C C . VAL A 1 72 ? -2.466 7.082 1.133 1.00 95.19 72 VAL A C 1
ATOM 597 O O . VAL A 1 72 ? -2.729 7.416 -0.022 1.00 95.19 72 VAL A O 1
ATOM 600 N N . GLU A 1 73 ? -3.205 7.483 2.168 1.00 93.38 73 GLU A N 1
ATOM 601 C CA . GLU A 1 73 ? -4.382 8.344 2.031 1.00 93.38 73 GLU A CA 1
ATOM 602 C C . GLU A 1 73 ? -4.011 9.792 1.674 1.00 93.38 73 GLU A C 1
ATOM 604 O O . GLU A 1 73 ? -4.684 10.421 0.852 1.00 93.38 73 GLU A O 1
ATOM 609 N N . GLU A 1 74 ? -2.910 10.306 2.224 1.00 93.19 74 GLU A N 1
ATOM 610 C CA . GLU A 1 74 ? -2.339 11.602 1.848 1.00 93.19 74 GLU A CA 1
ATOM 611 C C . GLU A 1 74 ? -1.951 11.620 0.361 1.00 93.19 74 GLU A C 1
ATOM 613 O O . GLU A 1 74 ? -2.395 12.495 -0.388 1.00 93.19 74 GLU A O 1
ATOM 618 N N . ASP A 1 75 ? -1.222 10.600 -0.1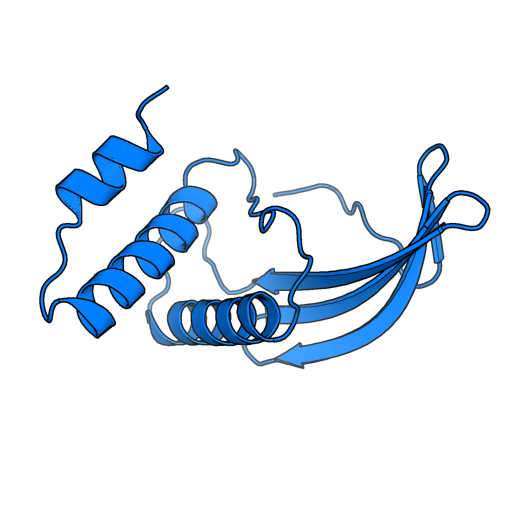08 1.00 92.31 75 ASP A N 1
ATOM 619 C CA . ASP A 1 75 ? -0.840 10.480 -1.521 1.00 92.31 75 ASP A CA 1
ATOM 620 C C . ASP A 1 75 ? -2.073 10.311 -2.440 1.00 92.31 75 ASP A C 1
ATOM 622 O O . ASP A 1 75 ? -2.114 10.873 -3.541 1.00 92.31 75 ASP A O 1
ATOM 626 N N . ARG A 1 76 ? -3.101 9.571 -1.990 1.00 90.00 76 ARG A N 1
ATOM 627 C CA . ARG A 1 76 ? -4.359 9.364 -2.732 1.00 90.00 76 ARG A CA 1
ATOM 628 C C . ARG A 1 76 ? -5.139 10.665 -2.911 1.00 90.00 76 ARG A C 1
ATOM 630 O O . ARG A 1 76 ? -5.648 10.933 -3.998 1.00 90.00 76 ARG A O 1
ATOM 637 N N . THR A 1 77 ? -5.265 11.455 -1.849 1.00 88.06 77 THR A N 1
ATOM 638 C CA . THR A 1 77 ? -6.068 12.689 -1.845 1.00 88.06 77 THR A CA 1
ATOM 639 C C . THR A 1 77 ? -5.330 13.880 -2.454 1.00 88.06 77 THR A C 1
ATOM 641 O O . THR A 1 77 ? -5.966 14.755 -3.041 1.00 88.06 77 THR A O 1
ATOM 644 N N . GLY A 1 78 ? -3.994 13.889 -2.405 1.00 84.31 78 GLY A N 1
ATOM 645 C CA . GLY A 1 78 ? -3.151 14.931 -2.996 1.00 84.31 78 GLY A CA 1
ATOM 646 C C . GLY A 1 78 ? -3.103 14.948 -4.530 1.00 84.31 78 GLY A C 1
ATOM 647 O O . GLY A 1 78 ? -2.512 15.860 -5.110 1.00 84.31 78 GLY A O 1
ATOM 648 N N . SER A 1 79 ? -3.707 13.971 -5.221 1.00 77.31 79 SER A N 1
ATOM 649 C CA . SER A 1 79 ? -3.637 13.848 -6.681 1.00 77.31 79 SER A CA 1
ATOM 650 C C . SER A 1 79 ? -5.027 13.666 -7.326 1.00 77.31 79 SER A C 1
ATOM 652 O O . SER A 1 79 ? -5.605 12.583 -7.264 1.00 77.31 79 SER A O 1
ATOM 654 N N . PRO A 1 80 ? -5.570 14.688 -8.018 1.00 62.62 80 PRO A N 1
ATOM 655 C CA . PRO A 1 80 ? -6.979 14.732 -8.439 1.00 62.62 80 PRO A CA 1
ATOM 656 C C . PRO A 1 80 ? -7.373 13.790 -9.598 1.00 62.62 80 PRO 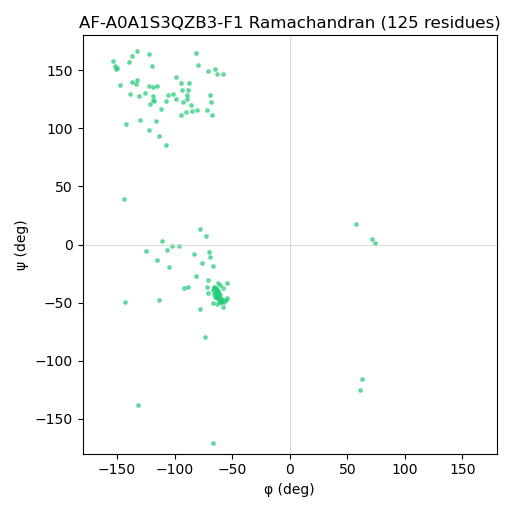A C 1
ATOM 658 O O . PRO A 1 80 ? -8.485 13.885 -10.107 1.00 62.62 80 PRO A O 1
ATOM 661 N N . SER A 1 81 ? -6.492 12.891 -10.057 1.00 61.66 81 SER A N 1
ATOM 662 C CA . SER A 1 81 ? -6.752 12.028 -11.229 1.00 61.66 81 SER A CA 1
ATOM 663 C C . SER A 1 81 ? -6.166 10.615 -11.124 1.00 61.66 81 SER A C 1
ATOM 665 O O . SER A 1 81 ? -5.649 10.064 -12.099 1.00 61.66 81 SER A O 1
ATOM 667 N N . GLN A 1 82 ? -6.231 10.006 -9.941 1.00 73.19 82 GLN A N 1
ATOM 668 C CA . GLN A 1 82 ? -5.711 8.653 -9.748 1.00 73.19 82 GLN A CA 1
ATOM 669 C C . GLN A 1 82 ? -6.793 7.584 -9.914 1.00 73.19 82 GLN A C 1
ATOM 671 O O . GLN A 1 82 ? -7.935 7.741 -9.487 1.00 73.19 82 GLN A O 1
ATOM 676 N N . GLY A 1 83 ? -6.416 6.486 -10.574 1.00 87.12 83 GLY A N 1
ATOM 677 C CA . GLY A 1 83 ? -7.193 5.248 -10.559 1.00 87.12 83 GLY A CA 1
ATOM 678 C C . GLY A 1 83 ? -7.213 4.611 -9.160 1.00 87.12 83 GLY A C 1
ATOM 679 O O . GLY A 1 83 ? -6.748 5.216 -8.193 1.00 87.12 83 GLY A O 1
ATOM 680 N N . PRO A 1 84 ? -7.727 3.380 -9.023 1.00 92.88 84 PRO A N 1
ATOM 681 C CA . PRO A 1 84 ? -7.795 2.717 -7.724 1.00 92.88 84 PRO A CA 1
ATOM 682 C C . PRO A 1 84 ? -6.401 2.476 -7.130 1.00 92.88 84 PRO A C 1
ATOM 684 O O . PRO A 1 84 ? -5.445 2.173 -7.849 1.00 92.88 84 PRO A O 1
ATOM 687 N N . VAL A 1 85 ? -6.307 2.537 -5.799 1.00 95.19 85 VAL A N 1
ATOM 688 C CA . VAL A 1 85 ? -5.120 2.077 -5.068 1.00 95.19 85 VAL A CA 1
ATOM 689 C C . VAL A 1 85 ? -5.038 0.557 -5.189 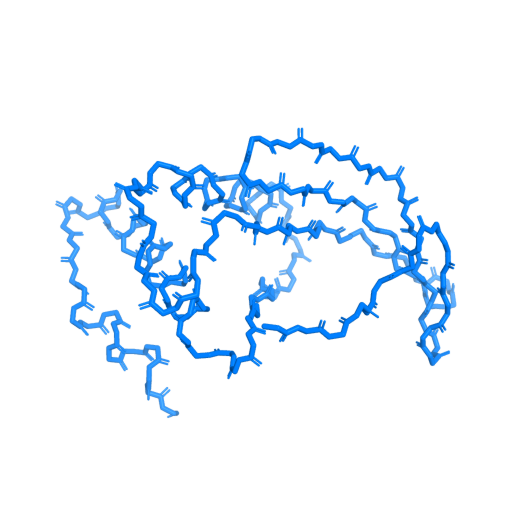1.00 95.19 85 VAL A C 1
ATOM 691 O O . VAL A 1 85 ? -5.965 -0.158 -4.807 1.00 95.19 85 VAL A O 1
ATOM 694 N N . ILE A 1 86 ? -3.921 0.054 -5.712 1.00 97.06 86 ILE A N 1
ATOM 695 C CA . ILE A 1 86 ? -3.672 -1.385 -5.812 1.00 97.06 86 ILE A CA 1
ATOM 696 C C . ILE A 1 86 ? -3.056 -1.863 -4.499 1.00 97.06 86 ILE A C 1
ATOM 698 O O . ILE A 1 86 ? -1.961 -1.443 -4.130 1.00 97.06 86 ILE A O 1
ATOM 702 N N . VAL A 1 87 ? -3.736 -2.789 -3.824 1.00 97.19 87 VAL A N 1
ATOM 703 C CA . VAL A 1 87 ? -3.257 -3.425 -2.592 1.00 97.19 87 VAL A CA 1
ATOM 704 C C . VAL A 1 87 ? -3.118 -4.919 -2.842 1.00 97.19 87 VAL A C 1
ATOM 706 O O . VAL A 1 87 ? -4.059 -5.572 -3.288 1.00 97.19 87 VAL A O 1
ATOM 709 N N . HIS A 1 88 ? -1.956 -5.492 -2.540 1.00 96.50 88 HIS A N 1
ATOM 710 C CA . HIS A 1 88 ? -1.748 -6.927 -2.698 1.00 96.50 88 HIS A CA 1
ATOM 711 C C . HIS A 1 88 ? -0.951 -7.520 -1.534 1.00 96.50 88 HIS A C 1
ATOM 713 O O . HIS A 1 88 ? -0.189 -6.845 -0.847 1.00 96.50 88 HIS A O 1
ATOM 719 N N . CYS A 1 89 ? -1.115 -8.826 -1.333 1.00 92.56 89 CYS A N 1
ATOM 720 C CA . CYS A 1 89 ? -0.261 -9.618 -0.456 1.00 92.56 89 CYS A CA 1
ATOM 721 C C . CYS A 1 89 ? 0.172 -10.897 -1.189 1.00 92.56 89 CYS A C 1
ATOM 723 O O . CYS A 1 89 ? 0.516 -10.828 -2.366 1.00 92.56 89 CYS A O 1
ATOM 725 N N . SER A 1 90 ? 0.187 -12.055 -0.516 1.00 91.38 90 SER A N 1
ATOM 726 C CA . SER A 1 90 ? 0.478 -13.344 -1.165 1.00 91.38 90 SER A CA 1
ATOM 727 C C . SER A 1 90 ? -0.735 -13.870 -1.936 1.00 91.38 90 SER A C 1
ATOM 729 O O . SER A 1 90 ? -0.639 -14.127 -3.125 1.00 91.38 90 SER A O 1
ATOM 731 N N . ALA A 1 91 ? -1.871 -14.013 -1.244 1.00 91.75 91 ALA A N 1
ATOM 732 C CA . ALA A 1 91 ? -3.121 -14.544 -1.795 1.00 91.75 91 ALA A CA 1
ATOM 733 C C . ALA A 1 91 ? -4.144 -13.441 -2.121 1.00 91.75 91 ALA A C 1
ATOM 735 O O . ALA A 1 91 ? -5.251 -13.737 -2.541 1.00 91.75 91 ALA A O 1
ATOM 736 N N . GLY A 1 92 ? -3.810 -12.174 -1.855 1.00 93.00 92 GLY A N 1
ATOM 737 C CA . GLY A 1 92 ? -4.687 -11.034 -2.138 1.00 93.00 92 GLY A CA 1
ATOM 738 C C . GLY A 1 92 ? -5.884 -10.858 -1.198 1.00 93.00 92 GLY A C 1
ATOM 739 O O . GLY A 1 92 ? -6.629 -9.912 -1.388 1.00 93.00 92 GLY A O 1
ATOM 740 N N . ILE A 1 93 ? -6.053 -11.706 -0.176 1.00 94.12 93 ILE A N 1
ATOM 741 C CA . ILE A 1 93 ? -7.260 -11.698 0.675 1.00 94.12 93 ILE A CA 1
ATOM 742 C C . ILE A 1 93 ? -7.011 -11.271 2.129 1.00 94.12 93 ILE A C 1
ATOM 744 O O . ILE A 1 93 ? -7.717 -10.417 2.644 1.00 94.12 93 ILE A O 1
ATOM 748 N N . GLY A 1 94 ? -5.992 -11.823 2.799 1.00 92.31 94 GLY A N 1
ATOM 749 C CA . GLY A 1 94 ? -5.807 -11.656 4.249 1.00 92.31 94 GLY A CA 1
ATOM 750 C C . GLY A 1 94 ? -5.311 -10.262 4.631 1.00 92.31 94 GLY A C 1
ATOM 751 O O . GLY A 1 94 ? -6.089 -9.401 5.018 1.00 92.31 94 GLY A O 1
ATOM 752 N N . ARG A 1 95 ? -4.002 -10.019 4.482 1.00 93.25 95 ARG A N 1
ATOM 753 C CA . ARG A 1 95 ? -3.384 -8.711 4.792 1.00 93.25 95 ARG A CA 1
ATOM 754 C C . ARG A 1 95 ? -3.962 -7.584 3.937 1.00 93.25 95 ARG A C 1
ATOM 756 O O . ARG A 1 95 ? -4.114 -6.470 4.419 1.00 93.25 95 ARG A O 1
ATOM 763 N N . THR A 1 96 ? -4.304 -7.903 2.688 1.00 95.25 96 THR A N 1
ATOM 764 C CA . THR A 1 96 ? -5.004 -6.991 1.778 1.00 95.25 96 THR A CA 1
ATOM 765 C C . THR A 1 96 ? -6.338 -6.547 2.375 1.00 95.25 96 THR A C 1
ATOM 767 O O . THR A 1 96 ? -6.555 -5.350 2.529 1.00 95.25 96 THR A O 1
ATOM 770 N N . GLY A 1 97 ? -7.193 -7.496 2.773 1.00 95.81 97 GLY A N 1
ATOM 771 C CA . GLY A 1 97 ? -8.477 -7.196 3.400 1.00 95.81 97 GLY A CA 1
ATOM 772 C C . GLY A 1 97 ? -8.319 -6.448 4.719 1.00 95.81 97 GLY A C 1
ATOM 773 O O . GLY A 1 97 ? -9.048 -5.493 4.950 1.00 95.81 97 GLY A O 1
ATOM 774 N N . CYS A 1 98 ? -7.328 -6.805 5.546 1.00 95.12 98 CYS A N 1
ATOM 775 C CA . CYS A 1 98 ? -7.040 -6.065 6.775 1.00 95.12 98 CYS A CA 1
ATOM 776 C C . CYS A 1 98 ? -6.686 -4.600 6.497 1.00 95.12 98 CYS A C 1
ATOM 778 O O . CYS A 1 98 ? -7.276 -3.726 7.115 1.00 95.12 98 CYS A O 1
ATOM 780 N N . PHE A 1 99 ? -5.770 -4.323 5.562 1.00 96.19 99 PHE A N 1
ATOM 781 C CA . PHE A 1 99 ? -5.409 -2.946 5.215 1.00 96.19 99 PHE A CA 1
ATOM 782 C C . PHE A 1 99 ? -6.623 -2.160 4.707 1.00 96.19 99 PHE A C 1
ATOM 784 O O . PHE A 1 99 ? -6.916 -1.094 5.234 1.00 96.19 99 PHE A O 1
ATOM 791 N N . ILE A 1 100 ? -7.375 -2.717 3.750 1.00 97.56 100 ILE A N 1
ATOM 792 C CA . ILE A 1 100 ? -8.556 -2.057 3.171 1.00 97.56 100 ILE A CA 1
ATOM 793 C C . ILE A 1 100 ? -9.626 -1.797 4.241 1.00 97.56 100 ILE A C 1
ATOM 795 O O . ILE A 1 100 ? -10.131 -0.680 4.340 1.00 97.56 100 ILE A O 1
ATOM 799 N N . ALA A 1 101 ? -9.951 -2.798 5.064 1.00 97.56 101 ALA A N 1
ATOM 800 C CA . ALA A 1 101 ? -10.949 -2.663 6.122 1.00 97.56 101 ALA A CA 1
ATOM 801 C C . ALA A 1 101 ? -10.528 -1.635 7.180 1.00 97.56 101 ALA A C 1
ATOM 803 O O . ALA A 1 101 ? -11.364 -0.855 7.628 1.00 97.56 101 ALA A O 1
ATOM 804 N N . THR A 1 102 ? -9.243 -1.593 7.551 1.00 97.06 102 THR A N 1
ATOM 805 C CA . THR A 1 102 ? -8.710 -0.565 8.454 1.00 97.06 102 THR A CA 1
ATOM 806 C C . THR A 1 102 ? -8.837 0.827 7.843 1.00 97.06 102 THR A C 1
ATOM 808 O O . THR A 1 102 ? -9.332 1.719 8.522 1.00 97.06 102 THR A O 1
ATOM 811 N N . THR A 1 103 ? -8.481 1.013 6.569 1.00 96.81 103 THR A N 1
ATOM 812 C CA . THR A 1 103 ? -8.623 2.309 5.888 1.00 96.81 103 THR A CA 1
ATOM 813 C C . THR A 1 103 ? -10.076 2.787 5.867 1.00 96.81 103 THR A C 1
ATOM 815 O O . THR A 1 103 ? -10.351 3.932 6.222 1.00 96.81 103 THR A O 1
ATOM 818 N N . ILE A 1 104 ? -11.021 1.911 5.500 1.00 97.31 104 ILE A N 1
ATOM 819 C CA . ILE A 1 104 ? -12.454 2.247 5.493 1.00 97.31 104 ILE A CA 1
ATOM 820 C C . ILE A 1 104 ? -12.936 2.555 6.915 1.00 97.31 104 ILE A C 1
ATOM 822 O O . ILE A 1 104 ? -13.608 3.559 7.127 1.00 97.31 104 ILE A O 1
ATOM 826 N N . GLY A 1 105 ? -12.562 1.728 7.893 1.00 98.00 105 GLY A N 1
ATOM 827 C CA . GLY A 1 105 ? -12.992 1.887 9.279 1.00 98.00 105 GLY A CA 1
ATOM 828 C C . GLY A 1 105 ? -12.464 3.162 9.933 1.00 98.00 105 GLY A C 1
ATOM 829 O O . GLY A 1 105 ? -13.220 3.854 10.608 1.00 98.00 105 GLY A O 1
ATOM 830 N N . CYS A 1 106 ? -11.200 3.523 9.693 1.00 97.31 106 CYS A N 1
ATOM 831 C CA . CYS A 1 106 ? -10.643 4.797 10.147 1.00 97.31 106 CYS A CA 1
ATOM 832 C C . CYS A 1 106 ? -11.375 5.977 9.511 1.00 97.31 106 CYS A C 1
ATOM 834 O O . CYS A 1 106 ? -11.736 6.915 10.216 1.00 97.31 106 CYS A O 1
ATOM 836 N N . ARG A 1 107 ? -11.674 5.903 8.209 1.00 95.69 107 ARG A N 1
ATOM 837 C CA . ARG A 1 107 ? -12.428 6.956 7.529 1.00 95.69 107 ARG A CA 1
ATOM 838 C C . ARG A 1 107 ? -13.854 7.093 8.063 1.00 95.69 107 ARG A C 1
ATOM 840 O O . ARG A 1 107 ? -14.327 8.212 8.234 1.00 95.69 107 ARG A O 1
ATOM 847 N N . GLN A 1 108 ? -14.531 5.978 8.330 1.00 98.00 108 GLN A N 1
ATOM 848 C CA . GLN A 1 108 ? -15.862 5.985 8.933 1.00 98.00 108 GLN A CA 1
ATOM 849 C C . GLN A 1 108 ? -15.819 6.618 10.327 1.00 98.00 108 GLN A C 1
ATOM 851 O O . GLN A 1 108 ? -16.605 7.513 10.621 1.00 98.00 108 GLN A O 1
ATOM 856 N N . LEU A 1 109 ? -14.835 6.236 11.144 1.00 97.75 109 LEU A N 1
ATOM 857 C CA . LEU A 1 109 ? -14.658 6.787 12.482 1.00 97.75 109 LEU A CA 1
ATOM 858 C C . LEU A 1 109 ? -14.393 8.300 12.458 1.00 97.75 109 LEU A C 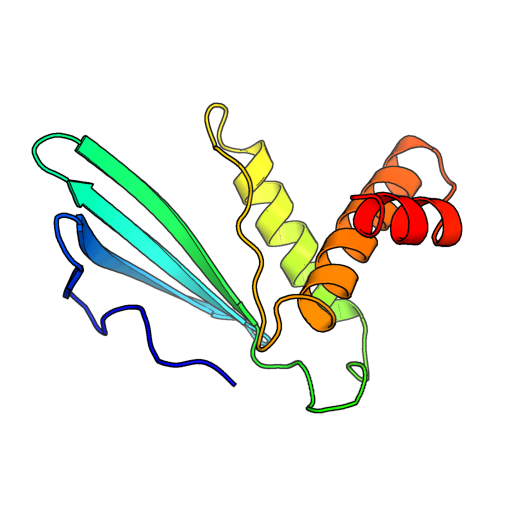1
ATOM 860 O O . LEU A 1 109 ? -14.960 9.025 13.270 1.00 97.75 109 LEU A O 1
ATOM 864 N N . GLU A 1 110 ? -13.573 8.784 11.522 1.00 95.94 110 GLU A N 1
ATOM 865 C CA . GLU A 1 110 ? -13.296 10.215 11.332 1.00 95.94 110 GLU A CA 1
ATOM 866 C C . GLU A 1 110 ? -14.539 11.021 10.930 1.00 95.94 110 GLU A C 1
ATOM 868 O O . GLU A 1 110 ? -14.700 12.156 11.375 1.00 95.94 110 GLU A O 1
ATOM 873 N N . LEU A 1 111 ? -15.398 10.461 10.072 1.00 96.75 111 LEU A N 1
ATOM 874 C CA . LEU A 1 111 ? -16.557 11.167 9.517 1.00 96.75 111 LEU A CA 1
ATOM 875 C C . LEU A 1 111 ? -17.814 11.055 10.389 1.00 96.75 111 LEU A C 1
ATOM 877 O O . LEU A 1 111 ? -18.596 12.000 10.460 1.00 96.75 111 LEU A O 1
ATOM 881 N N . GLU A 1 112 ? -18.021 9.903 11.022 1.00 97.88 112 GLU A N 1
ATOM 882 C CA . GLU A 1 112 ? -19.279 9.535 11.685 1.00 97.88 112 GLU A CA 1
ATOM 883 C C . GLU A 1 112 ? -19.123 9.385 13.205 1.00 97.88 112 GLU A C 1
ATOM 885 O O . GLU A 1 112 ? -20.118 9.312 13.924 1.00 97.88 112 GLU A O 1
ATOM 890 N N . GLY A 1 113 ? -17.890 9.321 13.722 1.00 97.94 113 GLY A N 1
ATOM 891 C CA . GLY A 1 113 ? -17.617 9.056 15.139 1.00 97.94 113 GLY A CA 1
ATOM 892 C C . GLY A 1 113 ? -17.892 7.611 15.573 1.00 97.94 113 GLY A C 1
ATOM 893 O O . GLY A 1 113 ? -17.767 7.289 16.755 1.00 97.94 113 GLY A O 1
ATOM 894 N N . VAL A 1 114 ? -18.242 6.730 14.632 1.00 98.00 114 VAL A N 1
ATOM 895 C CA . VAL A 1 114 ? -18.513 5.302 14.842 1.00 98.00 114 VAL A CA 1
ATOM 896 C C . VAL A 1 114 ? -17.860 4.470 13.740 1.00 98.00 114 VAL A C 1
ATOM 898 O O . VAL A 1 114 ? -17.502 4.989 12.687 1.00 98.00 114 VAL A O 1
ATOM 901 N N . VAL A 1 115 ? -17.696 3.169 13.977 1.00 98.31 115 VAL A N 1
ATOM 902 C CA . VAL A 1 115 ? -17.186 2.230 12.971 1.00 98.31 115 VAL A CA 1
ATOM 903 C C . VAL A 1 115 ? -17.967 0.920 13.015 1.00 98.31 115 VAL A C 1
ATOM 905 O O . VAL A 1 115 ? -18.111 0.319 14.079 1.00 98.31 115 VAL A O 1
ATOM 908 N N . ASP A 1 116 ? -18.445 0.461 11.857 1.00 98.19 116 ASP A N 1
ATOM 909 C CA . ASP A 1 116 ? -19.110 -0.834 11.697 1.00 98.19 116 ASP A CA 1
ATOM 910 C C . ASP A 1 116 ? -18.194 -1.815 10.956 1.00 98.19 116 ASP A C 1
ATOM 912 O O . ASP A 1 116 ? -18.236 -1.990 9.736 1.00 98.19 116 ASP A O 1
ATOM 916 N N . VAL A 1 117 ? -17.334 -2.478 11.728 1.00 97.94 117 VAL A N 1
ATOM 917 C CA . VAL A 1 117 ? -16.359 -3.437 11.192 1.00 97.94 117 VAL A CA 1
ATOM 918 C C . VAL A 1 117 ? -17.049 -4.620 10.504 1.00 97.94 117 VAL A C 1
ATOM 920 O O . VAL A 1 117 ? -16.519 -5.142 9.523 1.00 97.94 117 VAL A O 1
ATOM 923 N N . LEU A 1 118 ? -18.222 -5.047 10.987 1.00 97.94 118 LEU A N 1
ATOM 924 C CA . LEU A 1 118 ? -18.941 -6.181 10.411 1.00 97.94 118 LEU A CA 1
ATOM 925 C C . LEU A 1 118 ? -19.432 -5.840 9.004 1.00 97.94 118 LEU A C 1
ATOM 927 O O . LEU A 1 118 ? -19.155 -6.590 8.069 1.00 97.94 118 LEU A O 1
ATOM 931 N N . VAL A 1 119 ? -20.101 -4.696 8.845 1.00 97.88 119 VAL A N 1
ATOM 932 C CA . VAL A 1 119 ? -20.592 -4.236 7.541 1.00 97.88 119 VAL A CA 1
ATOM 933 C C . VAL A 1 119 ? -19.437 -4.030 6.567 1.00 97.88 119 VAL A C 1
ATOM 935 O O . VAL A 1 119 ? -19.522 -4.508 5.436 1.00 97.88 119 VAL A O 1
ATOM 938 N N . ILE A 1 120 ? -18.332 -3.416 7.003 1.00 98.12 120 ILE A N 1
ATOM 939 C CA . ILE A 1 120 ? -17.137 -3.233 6.164 1.00 98.12 120 ILE A CA 1
ATOM 940 C C . ILE A 1 120 ? -16.616 -4.584 5.660 1.00 98.12 120 ILE A C 1
ATOM 942 O O . ILE A 1 120 ? -16.382 -4.754 4.463 1.00 98.12 120 ILE A O 1
ATOM 946 N N . VAL A 1 121 ? -16.456 -5.570 6.551 1.00 97.75 121 VAL A N 1
ATOM 947 C CA . VAL A 1 121 ? -15.955 -6.902 6.178 1.00 97.75 121 VAL A CA 1
ATOM 948 C C . VAL A 1 121 ? -16.934 -7.637 5.257 1.00 97.75 121 VAL A C 1
ATOM 950 O O . VAL A 1 121 ? -16.500 -8.331 4.336 1.00 97.75 121 VAL A O 1
ATOM 953 N N . CYS A 1 122 ? -18.241 -7.483 5.465 1.00 97.56 122 CYS A N 1
ATOM 954 C CA . CYS A 1 122 ? -19.254 -8.034 4.570 1.00 97.56 122 CYS A CA 1
ATOM 955 C C . CYS A 1 122 ? -19.188 -7.398 3.176 1.00 97.56 122 CYS A C 1
ATOM 957 O O . CYS A 1 122 ? -19.233 -8.122 2.187 1.00 97.56 122 CYS A O 1
ATOM 959 N N . GLN A 1 123 ? -19.020 -6.077 3.083 1.00 96.69 123 GLN A N 1
ATOM 960 C CA . GLN A 1 123 ? -18.938 -5.364 1.806 1.00 96.69 123 GLN A CA 1
ATOM 961 C C . GLN A 1 123 ? -17.698 -5.747 0.996 1.00 96.69 123 GLN A C 1
ATOM 963 O O . GLN A 1 123 ? -17.816 -5.991 -0.197 1.00 96.69 123 GLN A O 1
ATOM 968 N N . ILE A 1 124 ? -16.521 -5.878 1.620 1.00 95.38 124 ILE A N 1
ATOM 969 C CA . ILE A 1 124 ? -15.301 -6.294 0.895 1.00 95.38 124 ILE A CA 1
ATOM 970 C C . ILE A 1 124 ? -15.337 -7.760 0.428 1.00 95.38 124 ILE A C 1
ATOM 972 O O . ILE A 1 124 ? -14.441 -8.188 -0.296 1.00 95.38 124 ILE A O 1
ATOM 976 N N . ARG A 1 125 ? -16.320 -8.545 0.888 1.00 95.00 125 ARG A N 1
ATOM 977 C CA . ARG A 1 125 ? -16.566 -9.929 0.457 1.00 95.00 125 ARG A CA 1
ATOM 978 C C . ARG A 1 125 ? -17.790 -10.085 -0.435 1.00 95.00 125 ARG A C 1
ATOM 980 O O . ARG A 1 125 ? -18.058 -11.204 -0.861 1.00 95.00 125 ARG A O 1
ATOM 987 N N . ALA A 1 126 ? -18.549 -9.016 -0.648 1.00 87.81 126 ALA A N 1
ATOM 988 C CA . ALA A 1 126 ? -19.656 -9.043 -1.580 1.00 87.81 126 ALA A CA 1
ATOM 989 C C . ALA A 1 126 ? -19.066 -9.085 -2.995 1.00 87.81 126 ALA A C 1
ATOM 991 O O . ALA A 1 126 ? -18.347 -8.163 -3.381 1.00 87.81 126 ALA A O 1
ATOM 992 N N . ASP A 1 127 ? -19.320 -10.188 -3.698 1.00 51.31 127 ASP A N 1
ATOM 993 C CA . ASP A 1 127 ? -18.988 -10.364 -5.115 1.00 51.31 127 ASP A CA 1
ATOM 994 C C . ASP A 1 127 ? -19.817 -9.418 -6.000 1.00 51.31 127 ASP A C 1
ATOM 996 O O . ASP A 1 127 ? -21.064 -9.397 -5.845 1.00 51.31 127 ASP A O 1
#

Mean predicted aligned error: 4.17 Å

Secondary structure (DSSP, 8-state):
-----S-SSEEEETTEEEEEEEEEE-SSEEEEEEEEEETTEEEEEEEEEE----TTS--S-SHHHHHHHHHHHHHHHT-TT--PPP---SSSSHHHHHHHHHHHHHHHHHHHS---HHHHHHHTT--

R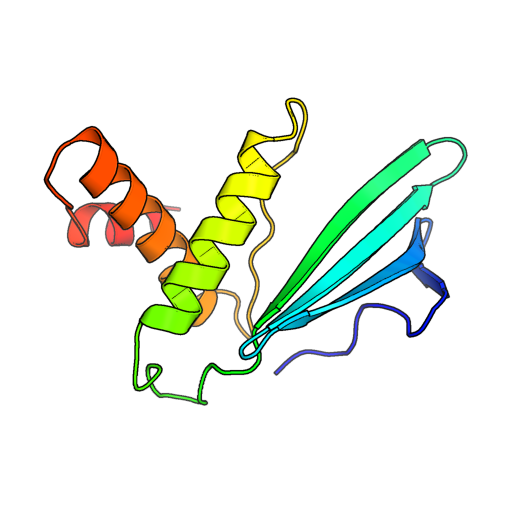adius of gyration: 16.19 Å; Cα contacts (8 Å, |Δi|>4): 137; chains: 1; bounding box: 37×31×44 Å

Sequence (127 aa):
KCVLYWPERRGIYGKVEVLINNVTECDNYTCRTLILKQGAQSRVVKHYWYTSWPDHKTPDSAQPLLQLMRDVEEDRTGSPSQGPVIVHCSAGIGRTGCFIATTIGCRQLELEGVVDVLVIVCQIRAD

Nearest PDB structures (foldseek):
  1jln-assembly1_A  TM=9.909E-01  e=6.320E-17  Mus musculus
  2a8b-assembly1_A  TM=9.865E-01  e=1.233E-16  Homo sapiens
  2gp0-assembly1_A  TM=9.538E-01  e=2.940E-13  Homo sapiens
  2hvl-assembly1_A  TM=9.571E-01  e=4.781E-13  Homo sapiens
  3d44-assembly1_A  TM=9.507E-01  e=5.737E-13  Homo sapiens

Solvent-accessible surface area (backbone atoms only — not comparable to full-atom values): 7808 Å² total; per-residue (Å²): 111,78,78,88,86,72,57,96,47,63,38,74,60,90,78,36,36,41,32,60,77,46,78,47,85,51,99,48,33,38,41,31,38,32,40,41,33,46,88,94,47,73,46,80,44,81,46,77,47,72,69,67,66,51,87,98,51,76,54,98,56,65,61,63,58,53,50,54,46,51,56,52,50,52,60,56,70,75,40,100,81,70,77,83,85,86,72,70,55,61,85,52,52,63,69,26,43,52,53,53,45,49,50,53,40,53,51,36,30,74,75,69,75,48,66,61,67,66,60,48,58,50,55,79,64,60,128

pLDDT: mean 92.44, std 8.88, range [51.31, 98.56]